Protein AF-A0A7X6Q407-F1 (afdb_monomer)

Solvent-accessible surface area (backbone atoms only — not comparable to full-atom values): 5718 Å² total; per-residue (Å²): 137,87,84,82,78,84,77,76,84,80,77,76,78,75,78,73,77,86,66,84,74,72,46,71,73,77,45,72,68,52,59,70,69,59,46,62,71,56,41,52,53,48,44,54,53,34,51,51,51,46,50,50,56,48,58,80,27,68,92,54,80,65,57,71,69,56,34,53,31,41,53,27,30,50,54,31,40,51,50,41,51,51,43,34,59,78,66,68,51,76,91,128

Sequence (92 aa):
MKKIVFLALAAMSLSACVQAPIYPPMTETEMNTVTCRQLWKESEKLNRVINNVRYDHQFSTPQGRDLEVLEAAQKRLEQVREASVQKMCTYG

Foldseek 3Di:
DDDDDPDDPPPPPPPPPPQQDQAAAQDPVCLVPPDLVRLVVLLVVLVVLLVVLCVVQVPHDDDDPSVRNNVRSVNNNVSSVVSCVVVVRDDD

Nearest PDB structures (foldseek):
  8fru-assembly1_h  TM=8.609E-01  e=2.166E-01  Giardia duodenalis assemblage A
  4v6x-assembly1_Ch  TM=8.792E-01  e=4.415E-01  Homo sapiens
  8btr-assembly1_Li  TM=8.194E-01  e=5.941E-01  Giardia lamblia ATCC 50803
  6zqt-assembly2_D  TM=8.686E-01  e=1.730E+00  Homo sapiens
  5ndw-assembly2_O5  TM=8.165E-01  e=1.730E+00  Saccharomyces cerevisiae S288C

Secondary structure (DSSP, 8-state):
------------------PPPP-PPPPHHHHHH--HHHHHHHHHHHHHHHHHHHHHTTTS---THHHHHHHHHHHHHHHHHHHHHHTTPPP-

Structure (mmCIF, N/CA/C/O backbone):
data_AF-A0A7X6Q407-F1
#
_entry.id   AF-A0A7X6Q407-F1
#
loop_
_atom_site.group_PDB
_atom_site.id
_atom_site.type_symbol
_atom_site.label_atom_id
_atom_site.label_alt_id
_atom_site.label_comp_id
_atom_site.label_asym_id
_atom_site.label_entity_id
_atom_site.label_seq_id
_atom_site.pdbx_PDB_ins_code
_atom_site.Cartn_x
_atom_site.Cartn_y
_atom_site.Cartn_z
_atom_site.occupancy
_atom_site.B_iso_or_equiv
_atom_site.auth_seq_id
_atom_site.auth_comp_id
_atom_site.auth_asym_id
_atom_site.auth_atom_id
_atom_site.pdbx_PDB_model_num
ATOM 1 N N . MET A 1 1 ? -22.977 -51.869 -29.117 1.00 37.62 1 MET A N 1
ATOM 2 C CA . MET A 1 1 ? -21.557 -51.509 -29.341 1.00 37.62 1 MET A CA 1
ATOM 3 C C . MET A 1 1 ? -21.276 -50.184 -28.640 1.00 37.62 1 MET A C 1
ATOM 5 O O . MET A 1 1 ? -21.834 -49.170 -29.035 1.00 37.62 1 MET A O 1
ATOM 9 N N . LYS A 1 2 ? -20.523 -50.215 -27.535 1.00 37.88 2 LYS A N 1
ATOM 10 C CA . LYS A 1 2 ? -20.305 -49.089 -26.609 1.00 37.88 2 LYS A CA 1
ATOM 11 C C . LYS A 1 2 ? -19.070 -48.308 -27.081 1.00 37.88 2 LYS A C 1
ATOM 13 O O . LYS A 1 2 ? -17.961 -48.819 -26.975 1.00 37.88 2 LYS A O 1
ATOM 18 N N . LYS A 1 3 ? -19.252 -47.121 -27.669 1.00 48.16 3 LYS A N 1
ATOM 19 C CA . LYS A 1 3 ? -18.140 -46.257 -28.097 1.00 48.16 3 LYS A CA 1
ATOM 20 C C . LYS A 1 3 ? -17.731 -45.376 -26.918 1.00 48.16 3 LYS A C 1
ATOM 22 O O . LYS A 1 3 ? -18.424 -44.422 -26.588 1.00 48.16 3 LYS A O 1
ATOM 27 N N . ILE A 1 4 ? -16.645 -45.755 -26.253 1.00 54.78 4 ILE A N 1
ATOM 28 C CA . ILE A 1 4 ? -16.009 -44.956 -25.204 1.00 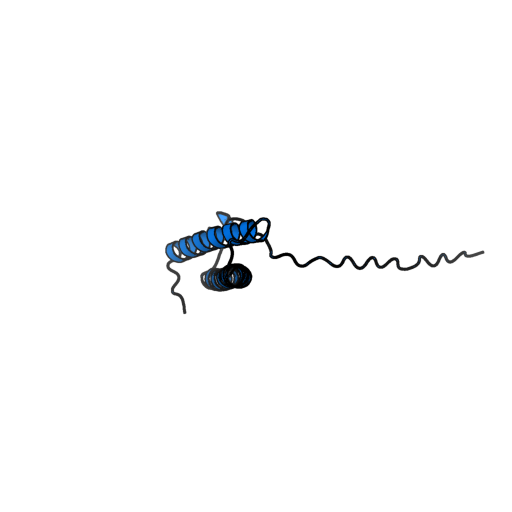54.78 4 ILE A CA 1
ATOM 29 C C . ILE A 1 4 ? -15.180 -43.890 -25.921 1.00 54.78 4 ILE A C 1
ATOM 31 O O . ILE A 1 4 ? -14.144 -44.194 -26.507 1.00 54.78 4 ILE A O 1
ATOM 35 N N . VAL A 1 5 ? -15.676 -42.655 -25.932 1.00 53.44 5 VAL A N 1
ATOM 36 C C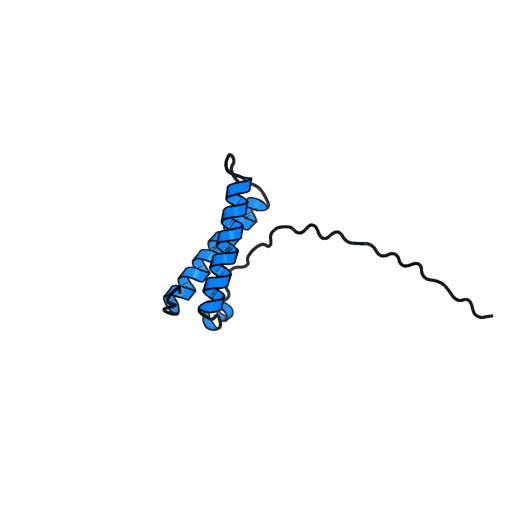A . VAL A 1 5 ? -14.937 -41.499 -26.441 1.00 53.44 5 VAL A CA 1
ATOM 37 C C . VAL A 1 5 ? -14.080 -40.976 -25.293 1.00 53.44 5 VAL A C 1
ATOM 39 O O . VAL A 1 5 ? -14.578 -40.321 -24.381 1.00 53.44 5 VAL A O 1
ATOM 42 N N . PHE A 1 6 ? -12.791 -41.312 -25.323 1.00 50.06 6 PHE A N 1
ATOM 43 C CA . PHE A 1 6 ? -11.768 -40.661 -24.510 1.00 50.06 6 PHE A CA 1
ATOM 44 C C . PHE A 1 6 ? -11.609 -39.220 -25.009 1.00 50.06 6 PHE A C 1
ATOM 46 O O . PHE A 1 6 ? -10.929 -38.962 -26.000 1.00 50.06 6 PHE A O 1
ATOM 53 N N . LEU A 1 7 ? -12.284 -38.282 -24.343 1.00 50.56 7 LEU A N 1
ATOM 54 C CA . LEU A 1 7 ? -12.061 -36.852 -24.523 1.00 50.56 7 LEU A CA 1
ATOM 55 C C . LEU A 1 7 ? -10.729 -36.498 -23.862 1.00 50.56 7 LEU A C 1
ATOM 57 O O . LEU A 1 7 ? -10.593 -36.501 -22.640 1.00 50.56 7 LEU A O 1
ATOM 61 N N . ALA A 1 8 ? -9.738 -36.265 -24.718 1.00 54.31 8 ALA A N 1
ATOM 62 C CA . ALA A 1 8 ? -8.418 -35.805 -24.352 1.00 54.31 8 ALA A CA 1
ATOM 63 C C . ALA A 1 8 ? -8.514 -34.536 -23.495 1.00 54.31 8 ALA A C 1
ATOM 65 O O . ALA A 1 8 ? -9.141 -33.545 -23.873 1.00 54.31 8 ALA A O 1
ATOM 66 N N . LEU A 1 9 ? -7.859 -34.608 -22.339 1.00 51.97 9 LEU A N 1
ATOM 67 C CA . LEU A 1 9 ? -7.510 -33.505 -21.458 1.00 51.97 9 LEU A CA 1
ATOM 68 C C . LEU A 1 9 ? -6.748 -32.434 -22.261 1.00 51.97 9 LEU A C 1
ATOM 70 O O . LEU A 1 9 ? -5.525 -32.467 -22.371 1.00 51.97 9 LEU A O 1
ATOM 74 N N . ALA A 1 10 ? -7.462 -31.459 -22.815 1.00 53.88 10 ALA A N 1
ATOM 75 C CA . ALA A 1 10 ? -6.871 -30.189 -23.209 1.00 53.88 10 ALA A CA 1
ATOM 76 C C . ALA A 1 10 ? -6.776 -29.316 -21.952 1.00 53.88 10 ALA A C 1
ATOM 78 O O . ALA A 1 10 ? -7.568 -28.400 -21.738 1.00 53.88 10 ALA A O 1
ATOM 79 N N . ALA A 1 11 ? -5.827 -29.647 -21.075 1.00 53.78 11 ALA A N 1
ATOM 80 C CA . ALA A 1 11 ? -5.422 -28.766 -19.993 1.00 53.78 11 ALA A CA 1
ATOM 81 C C . ALA A 1 11 ? -4.673 -27.578 -20.613 1.00 53.78 11 ALA A C 1
ATOM 83 O O . ALA A 1 11 ? -3.449 -27.576 -20.718 1.00 53.78 11 ALA A O 1
ATOM 84 N N . MET A 1 12 ? -5.422 -26.575 -21.073 1.00 57.56 12 MET A N 1
ATOM 85 C CA . MET A 1 12 ? -4.880 -25.244 -21.314 1.00 57.56 12 MET A CA 1
ATOM 86 C C . MET A 1 12 ? -4.459 -24.681 -19.957 1.00 57.56 12 MET A C 1
ATOM 88 O 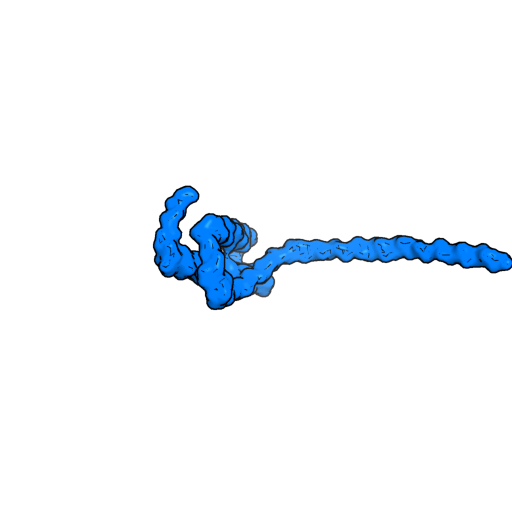O . MET A 1 12 ? -5.260 -24.110 -19.221 1.00 57.56 12 MET A O 1
ATOM 92 N N . SER A 1 13 ? -3.197 -24.890 -19.597 1.00 56.81 13 SER A N 1
ATOM 93 C CA . SER A 1 13 ? -2.548 -24.179 -18.506 1.00 56.81 13 SER A CA 1
ATOM 94 C C . SER A 1 13 ? -2.462 -22.704 -18.896 1.00 56.81 13 SER A C 1
ATOM 96 O O . SER A 1 13 ? -1.499 -22.273 -19.526 1.00 56.81 13 SER A O 1
ATOM 98 N N . LEU A 1 14 ? -3.502 -21.939 -18.562 1.00 52.53 14 LEU A N 1
ATOM 99 C CA . LEU A 1 14 ? -3.455 -20.483 -18.547 1.00 52.53 14 LEU A CA 1
ATOM 100 C C . LEU A 1 14 ? -2.371 -20.098 -17.538 1.00 52.53 14 LEU A C 1
ATOM 102 O O . LEU A 1 14 ? -2.606 -20.116 -16.329 1.00 52.53 14 LEU A O 1
ATOM 106 N N . SER A 1 15 ? -1.167 -19.788 -18.021 1.00 50.28 15 SER A N 1
ATOM 107 C CA . SER A 1 15 ? -0.190 -19.068 -17.215 1.00 50.28 15 SER A CA 1
ATOM 108 C C . SER A 1 15 ? -0.785 -17.687 -16.961 1.00 50.28 15 SER A C 1
ATOM 110 O O . SER A 1 15 ? -0.660 -16.778 -17.782 1.00 50.28 15 SER A O 1
ATOM 112 N N . ALA A 1 16 ? -1.524 -17.542 -15.865 1.00 57.12 16 ALA A N 1
ATOM 113 C CA . ALA A 1 16 ? -1.960 -16.241 -15.404 1.00 57.12 16 ALA A CA 1
ATOM 114 C C . ALA A 1 16 ? -0.687 -15.442 -15.112 1.00 57.12 16 ALA A C 1
ATOM 116 O O . ALA A 1 16 ? 0.011 -15.718 -14.137 1.00 57.12 16 ALA A O 1
ATOM 117 N N . CYS A 1 17 ? -0.341 -14.505 -15.996 1.00 58.56 17 CYS A N 1
ATOM 118 C CA . CYS A 1 17 ? 0.694 -13.523 -15.724 1.00 58.56 17 CYS A CA 1
ATOM 119 C C . CYS A 1 17 ? 0.287 -12.827 -14.424 1.00 58.56 17 CYS A C 1
ATOM 121 O O . CYS A 1 17 ? -0.710 -12.104 -14.402 1.00 58.56 17 CYS A O 1
ATOM 123 N N . VAL A 1 18 ? 1.002 -13.108 -13.332 1.00 66.94 18 VAL A N 1
ATOM 124 C CA . VAL A 1 18 ? 0.751 -12.500 -12.023 1.00 66.94 18 VAL A CA 1
ATOM 125 C C . VAL A 1 18 ? 1.197 -11.044 -12.116 1.00 66.94 18 VAL A C 1
ATOM 127 O O . VAL A 1 18 ? 2.313 -10.686 -11.758 1.00 66.94 18 VAL A O 1
ATOM 130 N N . GLN A 1 19 ? 0.339 -10.209 -12.692 1.00 68.88 19 GLN A N 1
ATOM 131 C CA . GLN A 1 19 ? 0.509 -8.765 -12.701 1.00 68.88 19 GLN A CA 1
ATOM 132 C C . GLN A 1 19 ? 0.207 -8.238 -11.300 1.00 68.88 19 GLN A C 1
ATOM 134 O O . GLN A 1 19 ? -0.672 -8.761 -10.605 1.00 68.88 19 GLN A O 1
ATOM 139 N N . ALA A 1 20 ? 0.930 -7.200 -10.879 1.00 76.00 20 ALA A N 1
ATOM 140 C C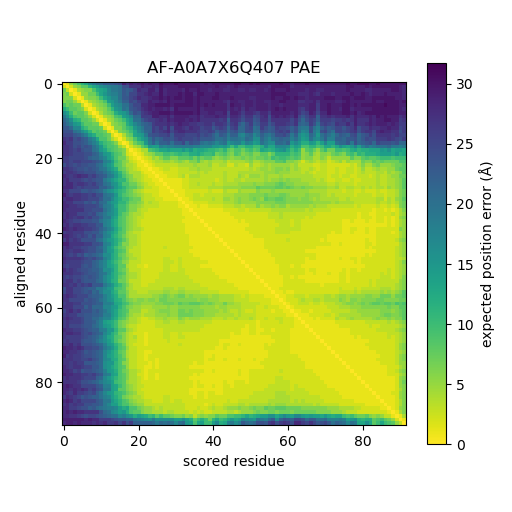A . ALA A 1 20 ? 0.650 -6.556 -9.607 1.00 76.00 20 ALA A CA 1
ATOM 141 C C . ALA A 1 20 ? -0.823 -6.085 -9.575 1.00 76.00 20 ALA A C 1
ATOM 143 O O . ALA A 1 20 ? -1.317 -5.516 -10.559 1.00 76.00 20 ALA A O 1
ATOM 144 N N . PRO A 1 21 ? -1.556 -6.361 -8.482 1.00 82.69 21 PRO A N 1
ATOM 145 C CA . PRO A 1 21 ? -2.963 -6.006 -8.395 1.00 82.69 21 PRO A CA 1
ATOM 146 C C . PRO A 1 21 ? -3.129 -4.485 -8.330 1.00 82.69 21 PRO A C 1
ATOM 148 O O . PRO A 1 21 ? -2.389 -3.809 -7.616 1.00 82.69 21 PRO A O 1
ATOM 151 N N . ILE A 1 22 ? -4.140 -3.958 -9.026 1.00 87.94 22 ILE A N 1
ATOM 152 C CA . ILE A 1 22 ? -4.618 -2.592 -8.785 1.00 87.94 22 ILE A CA 1
ATOM 153 C C . ILE A 1 22 ? -5.438 -2.598 -7.500 1.00 87.94 22 ILE A C 1
ATOM 155 O O . ILE A 1 22 ? -6.334 -3.425 -7.329 1.00 87.94 22 ILE A O 1
ATOM 159 N N . TYR A 1 23 ? -5.132 -1.659 -6.610 1.00 90.94 23 TYR A N 1
ATOM 160 C CA . TYR A 1 23 ? -5.828 -1.499 -5.342 1.00 90.94 23 TYR A CA 1
ATOM 161 C C . TYR A 1 23 ? -7.038 -0.575 -5.526 1.00 90.94 23 TYR A C 1
ATOM 163 O O . TYR A 1 23 ? -6.851 0.611 -5.797 1.00 90.94 23 TYR A O 1
ATOM 171 N N . PRO A 1 24 ? -8.278 -1.080 -5.402 1.00 91.81 24 PRO A N 1
ATOM 172 C CA . PRO A 1 24 ? -9.450 -0.220 -5.466 1.00 91.81 24 PRO A CA 1
ATOM 173 C C . PRO A 1 24 ? -9.497 0.708 -4.242 1.00 91.81 24 PRO A C 1
ATOM 175 O O . PRO A 1 24 ? -9.008 0.334 -3.169 1.00 91.81 24 PRO A O 1
ATOM 178 N N . PRO A 1 25 ? -10.110 1.897 -4.363 1.00 90.94 25 PRO A N 1
ATOM 179 C CA . PRO A 1 25 ? -10.300 2.789 -3.225 1.00 90.94 25 PRO A CA 1
ATOM 180 C C . PRO A 1 25 ? -11.136 2.120 -2.125 1.00 90.94 25 PRO A C 1
ATOM 182 O O . PRO A 1 25 ? -11.966 1.255 -2.406 1.00 90.94 25 PRO A O 1
ATOM 185 N N . MET A 1 26 ? -10.906 2.516 -0.873 1.00 91.19 26 MET A N 1
ATOM 186 C CA . MET A 1 26 ? -11.656 2.032 0.285 1.00 91.19 26 MET A CA 1
ATOM 187 C C . MET A 1 26 ? -13.106 2.466 0.202 1.00 91.19 26 MET A C 1
ATOM 189 O O . MET A 1 26 ? -13.404 3.641 -0.008 1.00 91.19 26 MET A O 1
ATOM 193 N N . THR A 1 27 ? -14.004 1.491 0.328 1.00 93.06 27 THR A N 1
ATOM 194 C CA . THR A 1 27 ? -15.441 1.763 0.380 1.00 93.06 27 THR A CA 1
ATOM 195 C C . THR A 1 27 ? -15.829 2.251 1.773 1.00 93.06 27 THR A C 1
ATOM 197 O O . THR A 1 27 ? -15.163 1.939 2.760 1.00 93.06 27 THR A O 1
ATOM 200 N N . GLU A 1 28 ? -16.943 2.972 1.889 1.00 88.69 28 GLU A N 1
ATOM 201 C CA . GLU A 1 28 ? -17.462 3.401 3.195 1.00 88.69 28 GLU A CA 1
ATOM 202 C C . GLU A 1 28 ? -17.744 2.221 4.129 1.00 88.69 28 GLU A C 1
ATOM 204 O O . GLU A 1 28 ? -17.452 2.268 5.324 1.00 88.69 28 GLU A O 1
ATOM 209 N N . THR A 1 29 ? -18.255 1.116 3.586 1.00 90.81 29 THR A N 1
ATOM 210 C CA . THR A 1 29 ? -18.488 -0.106 4.359 1.00 90.81 29 THR A CA 1
ATOM 211 C C . THR A 1 29 ? -17.180 -0.699 4.882 1.00 90.81 29 THR A C 1
ATOM 213 O O . THR A 1 29 ? -17.110 -1.097 6.047 1.00 90.81 29 THR A O 1
ATOM 216 N N . GLU A 1 30 ? -16.128 -0.730 4.059 1.00 90.31 30 GLU A N 1
ATOM 217 C CA . GLU A 1 30 ? -14.795 -1.168 4.489 1.00 90.31 30 GLU A CA 1
ATOM 218 C C . GLU A 1 30 ? -14.250 -0.252 5.588 1.00 90.31 30 GLU A C 1
ATOM 220 O O . GLU A 1 30 ? -13.874 -0.756 6.644 1.00 90.31 30 GLU A O 1
ATOM 225 N N . MET A 1 31 ? -14.296 1.074 5.401 1.00 87.44 31 MET A N 1
ATOM 226 C CA . MET A 1 31 ? -13.845 2.047 6.408 1.00 87.44 31 MET A CA 1
ATOM 227 C C . MET A 1 31 ? -14.530 1.827 7.761 1.00 87.44 31 MET A C 1
ATOM 229 O O . MET A 1 31 ? -13.886 1.877 8.807 1.00 87.44 31 MET A O 1
ATOM 233 N N . ASN A 1 32 ? -15.825 1.514 7.760 1.00 86.12 32 ASN A N 1
ATOM 234 C CA . ASN A 1 32 ? -16.582 1.308 8.991 1.00 86.12 32 ASN A CA 1
ATOM 235 C C . ASN A 1 32 ? -16.285 -0.041 9.659 1.00 86.12 32 ASN A C 1
ATOM 237 O O . ASN A 1 32 ? -16.156 -0.102 10.884 1.00 86.12 32 ASN A O 1
ATOM 241 N N . THR A 1 33 ? -16.126 -1.113 8.883 1.00 91.81 33 THR A N 1
ATOM 242 C CA . THR A 1 33 ? -16.016 -2.488 9.412 1.00 91.81 33 THR A CA 1
ATOM 243 C C . THR A 1 33 ? -14.584 -2.955 9.669 1.00 91.81 33 THR A C 1
ATOM 245 O O . THR A 1 33 ? -14.374 -3.891 10.442 1.00 91.81 33 THR A O 1
ATOM 248 N N . VAL A 1 34 ? -13.589 -2.306 9.063 1.00 93.44 34 VAL A N 1
ATOM 249 C CA . VAL A 1 34 ? -12.184 -2.700 9.182 1.00 93.44 34 VAL A CA 1
ATOM 250 C C . VAL A 1 34 ? -11.652 -2.499 10.607 1.00 93.44 34 VAL A C 1
ATOM 252 O O . VAL A 1 34 ? -11.944 -1.513 11.292 1.00 93.44 34 VAL A O 1
ATOM 255 N N . THR A 1 35 ? -10.859 -3.462 11.070 1.00 94.94 35 THR A N 1
ATOM 256 C CA . THR A 1 35 ? -10.180 -3.438 12.374 1.00 94.94 35 THR A CA 1
ATOM 257 C C . THR A 1 35 ? -8.796 -2.798 12.272 1.00 94.94 35 THR A C 1
ATOM 259 O O . THR A 1 35 ? -8.148 -2.865 11.228 1.00 94.94 35 THR A O 1
ATOM 262 N N . CYS A 1 36 ? -8.267 -2.276 13.382 1.00 94.44 36 CYS A N 1
ATOM 263 C CA . CYS A 1 36 ? -6.905 -1.725 13.423 1.00 94.44 36 CYS A CA 1
ATOM 264 C C . CYS A 1 36 ? -5.831 -2.727 12.965 1.00 94.44 36 CYS A C 1
ATOM 266 O O . CYS A 1 36 ? -4.898 -2.365 12.255 1.00 94.44 36 CYS A O 1
ATOM 268 N N . ARG A 1 37 ? -5.992 -4.018 13.294 1.00 94.38 37 ARG A N 1
ATOM 269 C CA . ARG A 1 37 ? -5.082 -5.078 12.828 1.00 94.38 37 ARG A CA 1
ATOM 270 C C . ARG A 1 37 ? -5.125 -5.247 11.307 1.00 94.38 37 ARG A C 1
ATOM 272 O O . ARG A 1 37 ? -4.091 -5.510 10.698 1.00 94.38 37 ARG A O 1
ATOM 279 N N . GLN A 1 38 ? -6.309 -5.156 10.703 1.00 95.06 38 GLN A N 1
ATOM 280 C CA . GLN A 1 38 ? -6.460 -5.236 9.249 1.00 95.06 38 GLN A CA 1
ATOM 281 C C . GLN A 1 38 ? -5.857 -4.005 8.574 1.00 95.06 38 GLN A C 1
ATOM 283 O O . GLN A 1 38 ? -5.078 -4.182 7.645 1.00 95.06 38 GLN A O 1
ATOM 288 N N . LEU A 1 39 ? -6.115 -2.804 9.101 1.00 94.69 39 LEU A N 1
ATOM 289 C CA . LEU A 1 39 ? -5.511 -1.561 8.610 1.00 94.69 39 LEU A CA 1
ATOM 290 C C . LEU A 1 39 ? -3.978 -1.612 8.647 1.00 94.69 39 LEU A C 1
ATOM 292 O O . LEU A 1 39 ? -3.333 -1.273 7.659 1.00 94.69 39 LEU A O 1
ATOM 296 N N . TRP A 1 40 ? -3.383 -2.103 9.739 1.00 94.50 40 TRP A N 1
ATOM 297 C CA . TRP A 1 40 ? -1.929 -2.267 9.827 1.00 94.50 40 TRP A CA 1
ATOM 298 C C . TRP A 1 40 ? -1.388 -3.241 8.770 1.00 94.50 40 TRP A C 1
ATOM 300 O O . TRP A 1 40 ? -0.473 -2.898 8.024 1.00 94.50 40 TRP A O 1
ATOM 310 N N . LYS A 1 41 ? -1.993 -4.430 8.637 1.00 94.94 41 LYS A N 1
ATOM 311 C CA . LYS A 1 41 ? -1.589 -5.413 7.614 1.00 94.94 41 LYS A CA 1
ATOM 312 C C . LYS A 1 41 ? -1.729 -4.867 6.194 1.00 94.94 41 LYS A C 1
ATOM 314 O O . LYS A 1 41 ? -0.916 -5.177 5.326 1.00 94.94 41 LYS A O 1
ATOM 319 N N . GLU A 1 42 ? -2.783 -4.100 5.949 1.00 95.06 42 GLU A N 1
ATOM 320 C CA . GLU A 1 42 ? -3.045 -3.494 4.652 1.00 95.06 42 GLU A CA 1
ATOM 321 C C . GLU A 1 42 ? -2.027 -2.392 4.341 1.00 95.06 42 GLU A C 1
ATOM 323 O O . GLU A 1 42 ? -1.465 -2.389 3.248 1.00 95.06 42 GLU A O 1
ATOM 328 N N . SER A 1 43 ? -1.698 -1.544 5.320 1.00 95.56 43 SER A N 1
ATOM 329 C CA . SER A 1 43 ? -0.623 -0.550 5.221 1.00 95.56 43 SER A CA 1
ATOM 330 C C . SER A 1 43 ? 0.718 -1.201 4.864 1.00 95.56 43 SER A C 1
ATOM 332 O O . SER A 1 43 ? 1.353 -0.798 3.891 1.00 95.56 43 SER A O 1
ATOM 334 N N . GLU A 1 44 ? 1.114 -2.268 5.566 1.00 96.25 44 GLU A N 1
ATOM 335 C CA . GLU A 1 44 ? 2.354 -3.009 5.283 1.00 96.25 44 GLU A CA 1
ATOM 336 C C . GLU A 1 44 ? 2.377 -3.580 3.860 1.00 96.25 44 GLU A C 1
ATOM 338 O O . GLU A 1 44 ? 3.364 -3.452 3.129 1.00 96.25 44 GLU A O 1
ATOM 343 N N . LYS A 1 45 ? 1.259 -4.172 3.425 1.00 95.62 45 LYS A N 1
ATOM 344 C CA . LYS A 1 45 ? 1.117 -4.704 2.067 1.00 95.62 45 LYS A CA 1
ATOM 345 C C . LYS A 1 45 ? 1.270 -3.605 1.013 1.00 95.62 45 LYS A C 1
ATOM 347 O O . LYS A 1 45 ? 1.979 -3.808 0.026 1.00 95.62 45 LYS A O 1
ATOM 352 N N . LEU A 1 46 ? 0.611 -2.465 1.208 1.00 96.69 46 LEU A N 1
ATOM 353 C CA . LEU A 1 46 ? 0.651 -1.333 0.282 1.00 96.69 46 LEU A CA 1
ATOM 354 C C . LEU A 1 46 ? 2.047 -0.708 0.231 1.00 96.69 46 LEU A C 1
ATOM 356 O O . LEU A 1 46 ? 2.576 -0.513 -0.861 1.00 96.69 46 LEU A O 1
ATOM 360 N N . ASN A 1 47 ? 2.684 -0.489 1.385 1.00 97.06 47 ASN A N 1
ATOM 361 C CA . ASN A 1 47 ? 4.064 -0.003 1.465 1.00 97.06 47 ASN A CA 1
ATOM 362 C C . ASN A 1 47 ? 5.023 -0.925 0.710 1.00 97.06 47 ASN A C 1
ATOM 364 O O . ASN A 1 47 ? 5.859 -0.445 -0.052 1.00 97.06 47 ASN A O 1
ATOM 368 N N . ARG A 1 48 ? 4.874 -2.248 0.858 1.00 96.50 48 ARG A N 1
ATOM 369 C CA . ARG A 1 48 ? 5.685 -3.215 0.110 1.00 96.50 48 ARG A CA 1
ATOM 370 C C . ARG A 1 48 ? 5.518 -3.055 -1.401 1.00 96.50 48 ARG A C 1
ATOM 372 O O . ARG A 1 48 ? 6.516 -3.052 -2.109 1.00 96.50 48 ARG A O 1
ATOM 379 N N . VAL A 1 49 ? 4.290 -2.908 -1.903 1.00 95.75 49 VAL A N 1
ATOM 380 C CA . VAL A 1 49 ? 4.065 -2.711 -3.346 1.00 95.75 49 VAL A CA 1
ATOM 381 C C . VAL A 1 49 ? 4.666 -1.400 -3.836 1.00 95.75 49 VAL A C 1
ATOM 383 O O . VAL A 1 49 ? 5.389 -1.407 -4.826 1.00 95.75 49 VAL A O 1
ATOM 386 N N . ILE A 1 50 ? 4.412 -0.294 -3.135 1.00 96.69 50 ILE A N 1
ATOM 387 C CA . ILE A 1 50 ? 4.952 1.024 -3.494 1.00 96.69 50 ILE A CA 1
ATOM 388 C C . ILE A 1 50 ? 6.484 0.963 -3.535 1.00 96.69 50 ILE A C 1
ATOM 390 O O . ILE A 1 50 ? 7.092 1.449 -4.486 1.00 96.69 50 ILE A O 1
ATOM 394 N N . ASN A 1 51 ? 7.108 0.342 -2.533 1.00 96.81 51 ASN A N 1
ATOM 395 C CA . ASN A 1 51 ? 8.559 0.217 -2.466 1.00 96.81 51 ASN A CA 1
ATOM 396 C C . ASN A 1 51 ? 9.114 -0.674 -3.578 1.00 96.81 51 ASN A C 1
ATOM 398 O O . ASN A 1 51 ? 10.134 -0.316 -4.153 1.00 96.81 51 ASN A O 1
ATOM 402 N N . ASN A 1 52 ? 8.439 -1.773 -3.923 1.00 95.38 52 ASN A N 1
ATOM 403 C CA . ASN A 1 52 ? 8.849 -2.622 -5.041 1.00 95.38 52 ASN A CA 1
ATOM 404 C C . ASN A 1 52 ? 8.804 -1.854 -6.367 1.00 95.38 52 ASN A C 1
ATOM 406 O O . ASN A 1 52 ? 9.807 -1.809 -7.066 1.00 95.38 52 ASN A O 1
ATOM 410 N N . VAL A 1 53 ? 7.694 -1.170 -6.673 1.00 95.12 53 VAL A N 1
ATOM 411 C CA . VAL A 1 53 ? 7.584 -0.386 -7.917 1.00 95.12 53 VAL A CA 1
ATOM 412 C C . VAL A 1 53 ? 8.643 0.719 -7.961 1.00 95.12 53 VAL A C 1
ATOM 414 O O . VAL A 1 53 ? 9.283 0.933 -8.985 1.00 95.12 53 VAL A O 1
ATOM 417 N N . ARG A 1 54 ? 8.877 1.415 -6.844 1.00 95.56 54 ARG A N 1
ATOM 418 C CA . ARG A 1 54 ? 9.933 2.437 -6.766 1.00 95.56 54 ARG A CA 1
ATOM 419 C C . ARG A 1 54 ? 11.332 1.854 -6.931 1.00 95.56 54 ARG A C 1
ATOM 421 O O . ARG A 1 54 ? 12.180 2.517 -7.511 1.00 95.56 54 ARG A O 1
ATOM 428 N N . TYR A 1 55 ? 11.573 0.656 -6.410 1.00 96.12 55 TYR A N 1
ATOM 429 C CA . TYR A 1 55 ? 12.849 -0.034 -6.544 1.00 96.12 55 TYR A CA 1
ATOM 430 C C . TYR A 1 55 ? 13.102 -0.463 -7.993 1.00 96.12 55 TYR A C 1
ATOM 432 O O . TYR A 1 55 ? 14.172 -0.187 -8.534 1.00 96.12 55 TYR A O 1
ATOM 440 N N . ASP A 1 56 ? 12.097 -1.047 -8.646 1.00 94.56 56 ASP A N 1
ATOM 441 C CA . ASP A 1 56 ? 12.178 -1.480 -10.046 1.00 94.56 56 ASP A CA 1
ATOM 442 C C . ASP A 1 56 ? 12.414 -0.293 -10.998 1.00 94.56 56 ASP A C 1
ATOM 444 O O . ASP A 1 56 ? 13.104 -0.422 -12.008 1.00 94.56 56 ASP A O 1
ATOM 448 N N . HIS A 1 57 ? 11.913 0.891 -10.629 1.00 95.31 57 HIS A N 1
ATOM 449 C CA . HIS A 1 57 ? 12.085 2.150 -11.360 1.00 95.31 57 HIS A CA 1
ATOM 450 C C . HIS A 1 57 ? 13.026 3.133 -10.647 1.00 95.31 57 HIS A C 1
ATOM 452 O O . HIS A 1 57 ? 12.882 4.341 -10.783 1.00 95.31 57 HIS A O 1
ATOM 458 N N . GLN A 1 58 ? 14.015 2.660 -9.885 1.00 94.31 58 GLN A N 1
ATOM 459 C CA . GLN A 1 58 ? 14.876 3.534 -9.063 1.00 94.31 58 GLN A CA 1
ATOM 460 C C . GLN A 1 58 ? 15.638 4.625 -9.850 1.00 94.31 58 GLN A C 1
ATOM 462 O O . GLN A 1 58 ? 16.014 5.648 -9.280 1.00 94.31 58 GLN A O 1
ATOM 467 N N . PHE A 1 59 ? 15.865 4.419 -11.152 1.00 95.75 59 PHE A N 1
ATOM 468 C CA . PHE A 1 59 ? 16.567 5.357 -12.042 1.00 95.75 59 PHE A CA 1
ATOM 469 C C . PHE A 1 59 ? 15.674 5.906 -13.164 1.00 95.75 59 PHE A C 1
ATOM 471 O O . PHE A 1 59 ? 16.171 6.505 -14.117 1.00 95.75 59 PHE A O 1
ATOM 478 N N . SER A 1 60 ? 14.362 5.687 -13.082 1.00 94.94 60 SER A N 1
ATOM 479 C CA . SER A 1 60 ? 13.399 6.070 -14.113 1.00 94.94 60 SER A CA 1
ATOM 480 C C . SER A 1 60 ? 12.067 6.491 -13.500 1.00 94.94 60 SER A C 1
ATOM 482 O O . SER A 1 60 ? 11.830 6.387 -12.302 1.00 94.94 60 SER A O 1
ATOM 484 N N . THR A 1 61 ? 11.166 7.009 -14.327 1.00 92.94 61 THR A N 1
ATOM 485 C CA . THR A 1 61 ? 9.778 7.220 -13.910 1.00 92.94 61 THR A CA 1
ATOM 486 C C . THR A 1 61 ? 8.960 5.985 -14.290 1.00 92.94 61 THR A C 1
ATOM 488 O O . THR A 1 61 ? 9.041 5.581 -15.453 1.00 92.94 61 THR A O 1
ATOM 491 N N . PRO A 1 62 ? 8.172 5.399 -13.366 1.00 93.12 62 PRO A N 1
ATOM 492 C CA . PRO A 1 62 ? 7.222 4.343 -13.699 1.00 93.12 62 PRO A CA 1
ATOM 493 C C . PRO A 1 62 ? 6.272 4.792 -14.809 1.00 93.12 62 PRO A C 1
ATOM 495 O O . PRO A 1 62 ? 5.810 5.933 -14.817 1.00 93.12 62 PRO A O 1
ATOM 498 N N . GLN A 1 63 ? 5.966 3.897 -15.743 1.00 93.88 63 GLN A N 1
ATOM 499 C CA . GLN A 1 63 ? 5.053 4.165 -16.855 1.00 93.88 63 GLN A CA 1
ATOM 500 C C . GLN A 1 63 ? 4.050 3.025 -17.012 1.00 93.88 63 GLN A C 1
ATOM 502 O O . GLN A 1 63 ? 4.266 1.910 -16.532 1.00 93.88 63 GLN A O 1
ATOM 507 N N . GLY A 1 64 ? 2.947 3.311 -17.707 1.00 93.38 64 GLY A N 1
ATOM 508 C CA . GLY A 1 64 ? 1.904 2.330 -17.989 1.00 93.38 64 GLY A CA 1
ATOM 509 C C . GLY A 1 64 ? 1.375 1.682 -16.712 1.00 93.38 64 GLY A C 1
ATOM 510 O O . GLY A 1 64 ? 0.998 2.367 -15.763 1.00 93.38 64 GLY A O 1
ATOM 511 N N . ARG A 1 65 ? 1.381 0.347 -16.678 1.00 92.69 65 ARG A N 1
ATOM 512 C CA . ARG A 1 65 ? 0.780 -0.423 -15.586 1.00 92.69 65 ARG A CA 1
ATOM 513 C C . ARG A 1 65 ? 1.419 -0.166 -14.222 1.00 92.69 65 ARG A C 1
ATOM 515 O O . ARG A 1 65 ? 0.710 -0.144 -13.221 1.00 92.69 65 ARG A O 1
ATOM 522 N N . ASP A 1 66 ? 2.728 0.039 -14.167 1.00 94.06 66 ASP A N 1
ATOM 523 C CA . ASP A 1 66 ? 3.414 0.260 -12.891 1.00 94.06 66 ASP A CA 1
ATOM 524 C C . ASP A 1 66 ? 3.062 1.622 -12.295 1.00 94.06 66 ASP A C 1
ATOM 526 O O . ASP A 1 66 ? 2.936 1.746 -11.077 1.00 94.06 66 ASP A O 1
ATOM 530 N N . LEU A 1 67 ? 2.823 2.625 -13.149 1.00 95.56 67 LEU A N 1
ATOM 531 C CA . LEU A 1 67 ? 2.299 3.917 -12.717 1.00 95.56 67 LEU A CA 1
ATOM 532 C C . LEU A 1 67 ? 0.880 3.768 -12.150 1.00 95.56 67 LEU A C 1
ATOM 534 O O . LEU A 1 67 ? 0.629 4.223 -11.037 1.00 95.56 67 LEU A O 1
ATOM 538 N N . GLU A 1 68 ? -0.011 3.053 -12.849 1.00 95.50 68 GLU A N 1
ATOM 539 C CA . GLU A 1 68 ? -1.377 2.780 -12.365 1.00 95.50 68 GLU A CA 1
A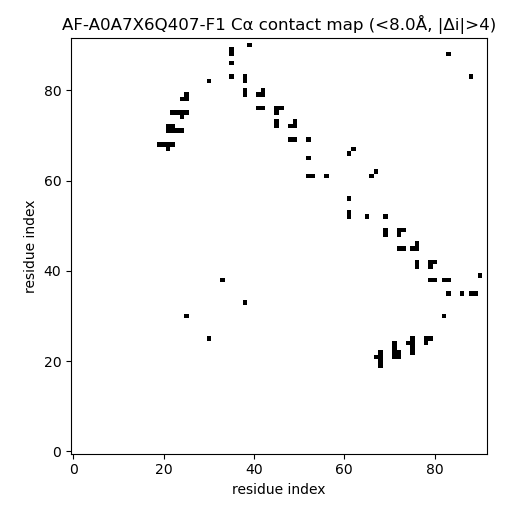TOM 540 C C . GLU A 1 68 ? -1.371 2.078 -10.998 1.00 95.50 68 GLU A C 1
ATOM 542 O O . GLU A 1 68 ? -2.125 2.438 -10.093 1.00 95.50 68 GLU A O 1
ATOM 547 N N . VAL A 1 69 ? -0.512 1.066 -10.833 1.00 95.44 69 VAL A N 1
ATOM 548 C CA . VAL A 1 69 ? -0.374 0.318 -9.576 1.00 95.44 69 VAL A CA 1
ATOM 549 C C . VAL A 1 69 ? 0.169 1.218 -8.470 1.00 95.44 69 VAL A C 1
ATOM 551 O O . VAL A 1 69 ? -0.339 1.164 -7.348 1.00 95.44 69 VAL A O 1
ATOM 554 N N . LEU A 1 70 ? 1.173 2.046 -8.769 1.00 96.19 70 LEU A N 1
ATOM 555 C CA . LEU A 1 70 ? 1.766 2.967 -7.804 1.00 96.19 70 LEU A CA 1
ATOM 556 C C . LEU A 1 70 ? 0.747 3.997 -7.312 1.00 96.19 70 LEU A C 1
ATOM 558 O O . LEU A 1 70 ? 0.602 4.168 -6.102 1.00 96.19 70 LEU A O 1
ATOM 562 N N . GLU A 1 71 ? 0.031 4.650 -8.225 1.00 96.88 71 GLU A N 1
ATOM 563 C CA . GLU A 1 71 ? -0.982 5.658 -7.899 1.00 96.88 71 GLU A CA 1
ATOM 564 C C . GLU A 1 71 ? -2.138 5.047 -7.099 1.00 96.88 71 GLU A C 1
ATOM 566 O O . GLU A 1 71 ? -2.529 5.574 -6.054 1.00 96.88 71 GLU A O 1
ATOM 571 N N . ALA A 1 72 ? -2.642 3.887 -7.530 1.00 96.69 72 ALA A N 1
ATOM 572 C CA . ALA A 1 72 ? -3.712 3.182 -6.833 1.00 96.69 72 ALA A CA 1
ATOM 573 C C . ALA A 1 72 ? -3.291 2.743 -5.420 1.00 96.69 72 ALA A C 1
ATOM 575 O O . ALA A 1 72 ? -4.042 2.927 -4.458 1.00 96.69 72 ALA A O 1
ATOM 576 N N . ALA A 1 73 ? -2.080 2.198 -5.270 1.00 96.94 73 ALA A N 1
ATOM 577 C CA . ALA A 1 73 ? -1.557 1.782 -3.973 1.00 96.94 73 ALA A CA 1
ATOM 578 C C . ALA A 1 73 ? -1.331 2.977 -3.032 1.00 96.94 73 ALA A C 1
ATOM 580 O O . ALA A 1 73 ? -1.650 2.882 -1.847 1.00 96.94 73 ALA A O 1
ATOM 581 N N . GLN A 1 74 ? -0.827 4.106 -3.543 1.00 97.50 74 GLN A N 1
ATOM 582 C CA . GLN A 1 74 ? -0.653 5.334 -2.760 1.00 97.50 74 GLN A CA 1
ATOM 583 C C . GLN A 1 74 ? -1.992 5.886 -2.274 1.00 97.50 74 GLN A C 1
ATOM 585 O O . GLN A 1 74 ? -2.146 6.139 -1.080 1.00 97.50 74 GLN A O 1
ATOM 590 N N . LYS A 1 75 ? -2.980 5.989 -3.170 1.00 97.38 75 LYS A N 1
ATOM 591 C CA . LYS A 1 75 ? -4.327 6.450 -2.819 1.00 97.38 75 LYS A CA 1
ATOM 592 C C . LYS A 1 75 ? -4.973 5.554 -1.765 1.00 97.38 75 LYS A C 1
ATOM 594 O O . LYS A 1 75 ? -5.527 6.041 -0.784 1.00 97.38 75 LYS A O 1
ATOM 599 N N . ARG A 1 76 ? -4.875 4.232 -1.930 1.00 96.56 76 ARG A N 1
ATOM 600 C CA . ARG A 1 76 ? -5.412 3.283 -0.948 1.00 96.56 76 ARG A CA 1
ATOM 601 C C . ARG A 1 76 ? -4.692 3.392 0.399 1.00 96.56 76 ARG A C 1
ATOM 603 O O . ARG A 1 76 ? -5.338 3.289 1.436 1.00 96.56 76 ARG A O 1
ATOM 610 N N . LEU A 1 77 ? -3.378 3.621 0.402 1.00 97.06 77 LEU A N 1
ATOM 611 C CA . LEU A 1 77 ? -2.599 3.787 1.631 1.00 97.06 77 LEU A CA 1
ATOM 612 C C . LEU A 1 77 ? -3.002 5.049 2.399 1.00 97.06 77 LEU A C 1
ATOM 614 O O . LEU 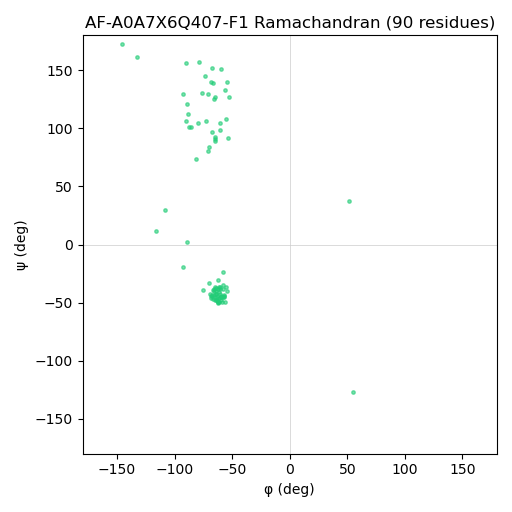A 1 77 ? -3.066 5.015 3.626 1.00 97.06 77 L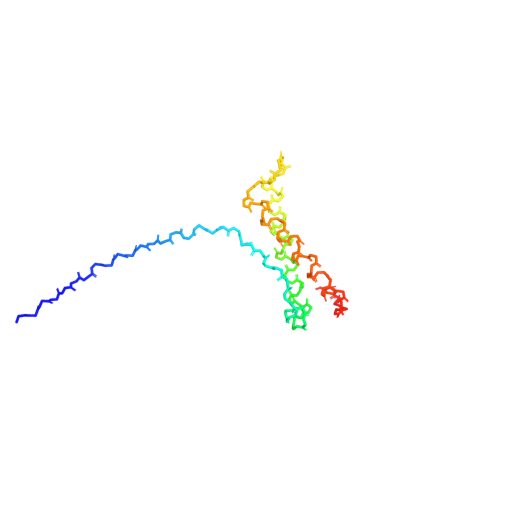EU A O 1
ATOM 618 N N . GLU A 1 78 ? -3.291 6.143 1.699 1.00 96.69 78 GLU A N 1
ATOM 619 C CA . GLU A 1 78 ? -3.818 7.366 2.310 1.00 96.69 78 GLU A CA 1
ATOM 620 C C . GLU A 1 78 ? -5.155 7.099 3.012 1.00 96.69 78 GLU A C 1
ATOM 622 O O . GLU A 1 78 ? -5.282 7.371 4.203 1.00 96.69 78 GLU A O 1
ATOM 627 N N . GLN A 1 79 ? -6.085 6.415 2.344 1.00 95.44 79 GLN A N 1
ATOM 628 C CA . GLN A 1 79 ? -7.376 6.033 2.932 1.00 95.44 79 GLN A CA 1
ATOM 629 C C . GLN A 1 79 ? -7.228 5.092 4.140 1.00 95.44 79 GLN A C 1
ATOM 631 O O . GLN A 1 79 ? -7.929 5.236 5.139 1.00 95.44 79 GLN A O 1
ATOM 636 N N . VAL A 1 80 ? -6.283 4.145 4.094 1.00 95.38 80 VAL A N 1
ATOM 637 C CA . VAL A 1 80 ? -5.955 3.278 5.242 1.00 95.38 80 VAL A CA 1
ATOM 638 C C . VAL A 1 80 ? -5.455 4.107 6.430 1.00 95.38 80 VAL A C 1
ATOM 640 O O . VAL A 1 80 ? -5.832 3.839 7.573 1.00 95.38 80 VAL A O 1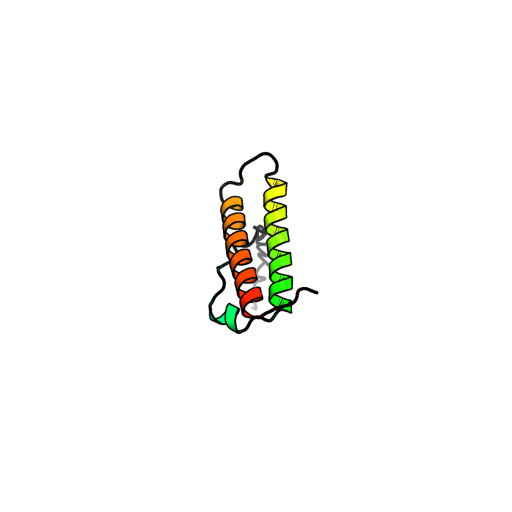
ATOM 643 N N . ARG A 1 81 ? -4.626 5.129 6.183 1.00 94.06 81 ARG A N 1
ATOM 644 C CA . ARG A 1 81 ? -4.121 6.031 7.230 1.00 94.06 81 ARG A CA 1
ATOM 645 C C . ARG A 1 81 ? -5.235 6.893 7.813 1.00 94.06 81 ARG A C 1
ATOM 647 O O . ARG A 1 81 ? -5.319 7.004 9.033 1.00 94.06 81 ARG A O 1
ATOM 654 N N . GLU A 1 82 ? -6.107 7.441 6.975 1.00 93.62 82 GLU A N 1
ATOM 655 C CA . GLU A 1 82 ? -7.286 8.196 7.413 1.00 93.62 82 GLU A CA 1
ATOM 656 C C . GLU A 1 82 ? -8.204 7.335 8.287 1.00 93.62 82 GLU A C 1
ATOM 658 O O . GLU A 1 82 ? -8.527 7.725 9.410 1.00 93.62 82 GLU A O 1
ATOM 663 N N . ALA A 1 83 ? -8.545 6.125 7.834 1.00 93.44 83 ALA A N 1
ATOM 664 C CA . ALA A 1 83 ? -9.359 5.180 8.598 1.00 93.44 83 ALA A CA 1
ATOM 665 C C . ALA A 1 83 ? -8.695 4.796 9.934 1.00 93.44 83 ALA A C 1
ATOM 667 O O . ALA A 1 83 ? -9.371 4.650 10.955 1.00 93.44 83 ALA A O 1
ATOM 668 N N . SER A 1 84 ? -7.364 4.674 9.956 1.00 93.50 84 SER A N 1
ATOM 669 C CA . SER A 1 84 ? -6.601 4.417 11.181 1.00 93.50 84 SER A CA 1
ATOM 670 C C . SER A 1 84 ? -6.703 5.566 12.182 1.00 93.50 84 SER A C 1
ATOM 672 O O . SER A 1 84 ? -6.854 5.314 13.378 1.00 93.50 84 SER A O 1
ATOM 674 N N . VAL A 1 85 ? -6.625 6.816 11.715 1.00 92.56 85 VAL A N 1
ATOM 675 C CA . VAL A 1 85 ? -6.777 8.007 12.565 1.00 92.56 85 VAL A CA 1
ATOM 676 C C . VAL A 1 85 ? -8.205 8.104 13.094 1.00 92.56 85 VAL A C 1
ATOM 678 O O . VAL A 1 85 ? -8.397 8.270 14.296 1.00 92.56 85 VAL A O 1
ATOM 681 N N . GLN A 1 86 ? -9.206 7.925 12.229 1.00 91.62 86 GLN A N 1
ATOM 682 C CA . GLN A 1 86 ? -10.623 7.958 12.612 1.00 91.62 86 GLN A CA 1
ATOM 683 C C . GLN A 1 86 ? -10.965 6.921 13.690 1.00 91.62 86 GLN A C 1
ATOM 685 O O . GLN A 1 86 ? -11.779 7.186 14.572 1.00 91.62 86 GLN A O 1
ATOM 690 N N . LYS A 1 87 ? -10.320 5.751 13.651 1.00 92.06 87 LYS A N 1
ATOM 691 C CA . LYS A 1 87 ? -10.511 4.671 14.631 1.00 92.06 87 LYS A CA 1
ATOM 692 C C . LYS A 1 87 ? -9.585 4.754 15.847 1.00 92.06 87 LYS A C 1
ATOM 694 O O . LYS A 1 87 ? -9.640 3.861 16.687 1.00 92.06 87 LYS A O 1
ATOM 699 N N . MET A 1 88 ? -8.743 5.787 15.945 1.00 92.12 88 MET A N 1
ATOM 700 C CA . MET A 1 88 ? -7.739 5.947 17.007 1.00 92.12 88 MET A CA 1
ATOM 701 C C . MET A 1 88 ? -6.848 4.706 17.180 1.00 92.12 88 MET A C 1
ATOM 703 O O . MET A 1 88 ? -6.501 4.318 18.296 1.00 92.12 88 MET A O 1
ATOM 707 N N . CYS A 1 89 ? -6.494 4.049 16.075 1.00 91.19 89 CYS A N 1
ATOM 708 C CA . CYS A 1 89 ? -5.647 2.867 16.130 1.00 91.19 89 CYS A CA 1
ATOM 709 C C . CYS A 1 89 ? -4.245 3.246 16.621 1.00 91.19 89 CYS A C 1
ATOM 711 O O . CYS A 1 89 ? -3.580 4.096 16.028 1.00 91.19 89 CYS A O 1
ATOM 713 N N . THR A 1 90 ? -3.771 2.581 17.671 1.00 78.81 90 THR A N 1
ATOM 714 C CA . THR A 1 90 ? -2.368 2.632 18.081 1.00 78.81 90 THR A CA 1
ATOM 715 C C . THR A 1 90 ? -1.610 1.531 17.346 1.00 78.81 90 THR A C 1
ATOM 717 O O . THR A 1 90 ? -1.965 0.354 17.4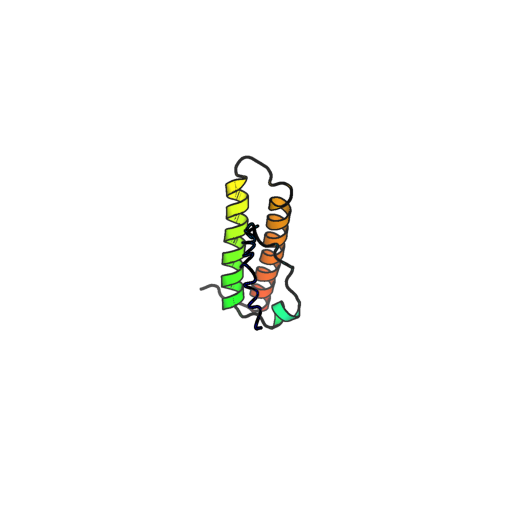10 1.00 78.81 90 THR A O 1
ATOM 720 N N . TYR A 1 91 ? -0.597 1.922 16.574 1.00 64.25 91 TYR A N 1
ATOM 721 C CA . TYR A 1 91 ? 0.285 0.970 15.905 1.00 64.25 91 TYR A CA 1
ATOM 722 C C . TYR A 1 91 ? 1.173 0.290 16.956 1.00 64.25 91 TYR A C 1
ATOM 724 O O . TYR A 1 91 ? 1.776 0.980 17.780 1.00 64.25 91 TYR A O 1
ATOM 732 N N . GLY A 1 92 ? 1.221 -1.043 16.938 1.00 51.69 92 GLY A N 1
ATOM 733 C CA . GLY A 1 92 ? 2.012 -1.875 17.847 1.00 51.69 92 GLY A CA 1
ATOM 734 C C . GLY A 1 92 ? 2.576 -3.079 17.122 1.00 51.69 92 GLY A C 1
ATOM 735 O O . GLY A 1 92 ? 1.790 -3.725 16.389 1.00 51.69 92 GLY A O 1
#

Radius of gyration: 20.84 Å; Cα contacts (8 Å, |Δi|>4): 54; chains: 1; bounding box: 38×60×47 Å

pLDDT: mean 84.44, std 17.35, range [37.62, 97.5]

Mean predicted aligned error: 9.8 Å